Protein AF-A0AAV2S5S1-F1 (afdb_monomer_lite)

Sequence (119 aa):
TRSVIMKFTALVLLTIVHGGFGYFCYSCDNKSNTSGWYDETCGRDPYYGHFDSGGSGPNHVCYTRVHYDGSDRVEIYSTDNGAEDGSCYDTGFAIECYCKEGYCNEDLCQHCTTAKLSP

Structure (mmCIF, N/CA/C/O backbone):
data_AF-A0AAV2S5S1-F1
#
_entry.id   AF-A0AAV2S5S1-F1
#
loop_
_atom_site.group_PDB
_atom_site.id
_atom_site.type_symbol
_atom_site.label_atom_id
_atom_site.label_alt_id
_atom_site.label_comp_id
_atom_site.label_asym_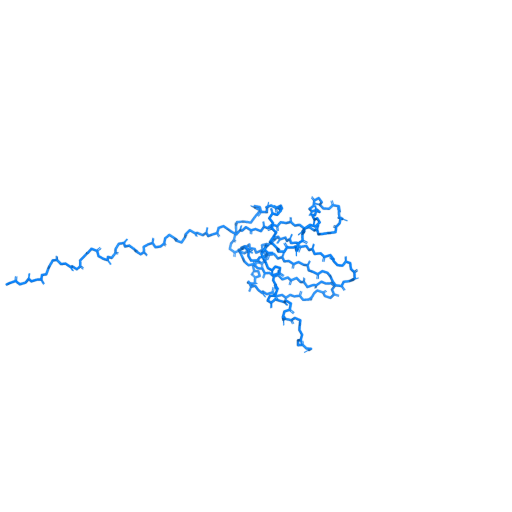id
_atom_site.label_entity_id
_atom_site.label_seq_id
_atom_site.pdbx_PDB_ins_code
_atom_site.Cartn_x
_atom_site.Cartn_y
_atom_site.Cartn_z
_atom_site.occupancy
_atom_site.B_iso_or_equiv
_atom_site.auth_seq_id
_atom_site.auth_comp_id
_atom_site.auth_asym_id
_atom_site.auth_atom_id
_atom_site.pdbx_PDB_model_num
ATOM 1 N N . THR A 1 1 ? 50.323 -31.592 -32.451 1.00 48.56 1 THR A N 1
ATOM 2 C CA . THR A 1 1 ? 50.356 -30.114 -32.429 1.00 48.56 1 THR A CA 1
ATOM 3 C C . THR A 1 1 ? 48.988 -29.609 -32.026 1.00 48.56 1 THR A C 1
ATOM 5 O O . THR A 1 1 ? 48.037 -29.821 -32.755 1.00 48.56 1 THR A O 1
ATOM 8 N N . ARG A 1 2 ? 48.910 -29.010 -30.831 1.00 48.75 2 ARG A N 1
ATOM 9 C CA . ARG A 1 2 ? 47.961 -27.958 -30.430 1.00 48.75 2 ARG A CA 1
ATOM 10 C C . ARG A 1 2 ? 46.466 -28.168 -30.721 1.00 48.75 2 ARG A C 1
ATOM 12 O O . ARG A 1 2 ? 45.895 -27.611 -31.648 1.00 48.75 2 ARG A O 1
ATOM 19 N N . SER A 1 3 ? 45.839 -28.846 -29.763 1.00 54.53 3 SER A N 1
ATOM 20 C CA . SER A 1 3 ? 44.454 -28.631 -29.340 1.00 54.53 3 SER A CA 1
ATOM 21 C C . SER A 1 3 ? 44.288 -27.187 -28.826 1.00 54.53 3 SER A C 1
ATOM 23 O O . SER A 1 3 ? 44.557 -26.911 -27.660 1.00 54.53 3 SER A O 1
ATOM 25 N N . VAL A 1 4 ? 43.986 -26.228 -29.711 1.00 54.91 4 VAL A N 1
ATOM 26 C CA . VAL A 1 4 ? 43.775 -24.806 -29.349 1.00 54.91 4 VAL A CA 1
ATOM 27 C C . VAL A 1 4 ? 42.740 -24.147 -30.274 1.00 54.91 4 VAL A C 1
ATOM 29 O O . VAL A 1 4 ? 42.979 -23.071 -30.795 1.00 54.91 4 VAL A O 1
ATOM 32 N N . ILE A 1 5 ? 41.592 -24.769 -30.546 1.00 52.56 5 ILE A N 1
ATOM 33 C CA . ILE A 1 5 ? 40.477 -24.055 -31.207 1.00 52.56 5 ILE A CA 1
ATOM 34 C C . ILE A 1 5 ? 39.149 -24.531 -30.615 1.00 52.56 5 ILE A C 1
ATOM 36 O O . ILE A 1 5 ? 38.302 -25.086 -31.298 1.00 52.56 5 ILE A O 1
ATOM 40 N N . MET A 1 6 ? 38.976 -24.391 -29.300 1.00 53.41 6 MET A N 1
ATOM 41 C CA . MET A 1 6 ? 37.671 -24.635 -28.675 1.00 53.41 6 MET A CA 1
ATOM 42 C C . MET A 1 6 ? 37.525 -23.845 -27.371 1.00 53.41 6 MET A C 1
ATOM 44 O O . MET A 1 6 ? 37.233 -24.414 -26.328 1.00 53.41 6 MET A O 1
ATOM 48 N N . LYS A 1 7 ? 37.829 -22.539 -27.382 1.00 49.91 7 LYS A N 1
ATOM 49 C CA . LYS A 1 7 ? 37.705 -21.683 -26.180 1.00 49.91 7 LYS A CA 1
ATOM 50 C C . LYS A 1 7 ? 37.257 -20.239 -26.445 1.00 49.91 7 LYS A C 1
ATOM 52 O O . LYS A 1 7 ? 37.502 -19.382 -25.610 1.00 49.91 7 LYS A O 1
ATOM 57 N N . PHE A 1 8 ? 36.601 -19.948 -27.570 1.00 50.59 8 PHE A N 1
ATOM 58 C CA . PHE A 1 8 ? 36.138 -18.576 -27.851 1.00 50.59 8 PHE A CA 1
ATOM 59 C C . PHE A 1 8 ? 34.643 -18.437 -28.164 1.00 50.59 8 PHE A C 1
ATOM 61 O O . PHE A 1 8 ? 34.196 -17.348 -28.495 1.00 50.59 8 PHE A O 1
ATOM 68 N N . THR A 1 9 ? 33.843 -19.493 -27.997 1.00 50.62 9 THR A N 1
ATOM 69 C CA . THR A 1 9 ? 32.396 -19.452 -28.297 1.00 50.62 9 THR A CA 1
ATOM 70 C C . THR A 1 9 ? 31.503 -19.321 -27.058 1.00 50.62 9 THR A C 1
ATOM 72 O O . THR A 1 9 ? 30.286 -19.350 -27.179 1.00 50.62 9 THR A O 1
ATOM 75 N N . ALA A 1 10 ? 32.079 -19.178 -25.861 1.00 53.84 10 ALA A N 1
ATOM 76 C CA . ALA A 1 10 ? 31.341 -19.218 -24.593 1.00 53.84 10 ALA A CA 1
ATOM 77 C C . ALA A 1 10 ? 31.337 -17.876 -23.834 1.00 53.84 10 ALA A C 1
ATOM 79 O O . ALA A 1 10 ? 31.296 -17.875 -22.610 1.00 53.84 10 ALA A O 1
ATOM 80 N N . LEU A 1 11 ? 31.423 -16.738 -24.535 1.00 49.94 11 LEU A N 1
ATOM 81 C CA . LEU A 1 11 ? 31.472 -15.416 -23.885 1.00 49.94 11 LEU A CA 1
ATOM 82 C C . LEU A 1 11 ? 30.415 -14.410 -24.372 1.00 49.94 11 LEU A C 1
ATOM 84 O O . LEU A 1 11 ? 30.506 -13.236 -24.040 1.00 49.94 11 LEU A O 1
ATOM 88 N N . VAL A 1 12 ? 29.415 -14.847 -25.147 1.00 53.06 12 VAL A N 1
ATOM 89 C CA . VAL A 1 12 ? 28.408 -13.944 -25.757 1.00 53.06 12 VAL A CA 1
ATOM 90 C C . VAL A 1 12 ? 26.993 -14.129 -25.175 1.00 53.06 12 VAL A C 1
ATOM 92 O O . VAL A 1 12 ? 26.083 -13.383 -25.501 1.00 53.06 12 VAL A O 1
ATOM 95 N N . LEU A 1 13 ? 26.783 -15.070 -24.250 1.00 48.47 13 LEU A N 1
ATOM 96 C CA . LEU A 1 13 ? 25.443 -15.467 -23.779 1.00 48.47 13 LEU A CA 1
ATOM 97 C C . LEU A 1 13 ? 25.101 -15.008 -22.351 1.00 48.47 13 LEU A C 1
ATOM 99 O O . LEU A 1 13 ? 24.310 -15.653 -21.672 1.00 48.47 13 LEU A O 1
ATOM 103 N N . LEU A 1 14 ? 25.686 -13.899 -21.884 1.00 49.97 14 LEU A N 1
ATOM 104 C CA . LEU A 1 14 ? 25.351 -13.321 -20.575 1.00 49.97 14 LEU A CA 1
ATOM 105 C C . LEU A 1 1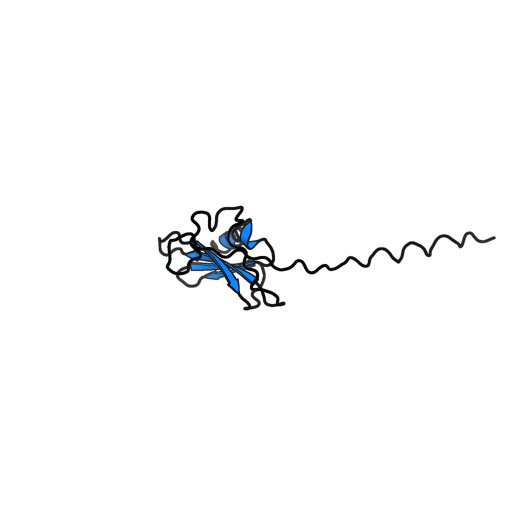4 ? 25.085 -11.810 -20.615 1.00 49.97 14 LEU A C 1
ATOM 107 O O . LEU A 1 14 ? 25.273 -11.120 -19.620 1.00 49.97 14 LEU A O 1
ATOM 111 N N . THR A 1 15 ? 24.601 -11.269 -21.734 1.00 55.56 15 THR A N 1
ATOM 112 C CA . THR A 1 15 ? 23.814 -10.030 -21.665 1.00 55.56 15 THR A CA 1
ATOM 113 C C . THR A 1 15 ? 22.397 -10.428 -21.283 1.00 55.56 15 THR A C 1
ATOM 115 O O . THR A 1 15 ? 21.500 -10.477 -22.125 1.00 55.56 15 THR A O 1
ATOM 118 N N . ILE A 1 16 ? 22.222 -10.801 -20.012 1.00 59.19 16 ILE A N 1
ATOM 119 C CA . ILE A 1 16 ? 20.897 -10.888 -19.414 1.00 59.19 16 ILE A CA 1
ATOM 120 C C . ILE A 1 16 ? 20.309 -9.493 -19.580 1.00 59.19 16 ILE A C 1
ATOM 122 O O . ILE A 1 16 ? 20.805 -8.506 -19.029 1.00 59.19 16 ILE A O 1
ATOM 126 N N . VAL A 1 17 ? 19.317 -9.434 -20.459 1.00 54.22 17 VAL A N 1
ATOM 127 C CA . VAL A 1 17 ? 18.390 -8.331 -20.619 1.00 54.22 17 VAL A CA 1
ATOM 128 C C . VAL A 1 17 ? 17.887 -8.026 -19.215 1.00 54.22 17 VAL A C 1
ATOM 130 O O . VAL A 1 17 ? 17.058 -8.755 -18.681 1.00 54.22 17 VAL A O 1
ATOM 133 N N . HIS A 1 18 ? 18.423 -6.977 -18.593 1.00 45.47 18 HIS A N 1
ATOM 134 C CA . HIS A 1 18 ? 17.785 -6.355 -17.441 1.00 45.47 18 HIS A CA 1
ATOM 135 C C . HIS A 1 18 ? 16.592 -5.596 -18.019 1.00 45.47 18 HIS A C 1
ATOM 137 O O . HIS A 1 18 ? 16.618 -4.376 -18.165 1.00 45.47 18 HIS A O 1
ATOM 143 N N . GLY A 1 19 ? 15.595 -6.347 -18.491 1.00 44.28 19 GLY A N 1
ATOM 144 C CA . GLY A 1 19 ? 14.283 -5.803 -18.766 1.00 44.28 19 GLY A CA 1
ATOM 145 C C . GLY A 1 19 ? 13.804 -5.326 -17.417 1.00 44.28 19 GLY A C 1
ATOM 146 O O . GLY A 1 19 ? 13.517 -6.154 -16.559 1.00 44.28 19 GLY A O 1
ATOM 147 N N . GLY A 1 20 ? 13.862 -4.013 -17.194 1.00 49.44 20 GLY A N 1
ATOM 148 C CA . GLY A 1 20 ? 13.283 -3.413 -16.009 1.00 49.44 20 GLY A CA 1
ATOM 149 C C . GLY A 1 20 ? 11.844 -3.888 -15.959 1.00 49.44 20 GLY A C 1
ATOM 150 O O . GLY A 1 20 ? 11.057 -3.541 -16.840 1.00 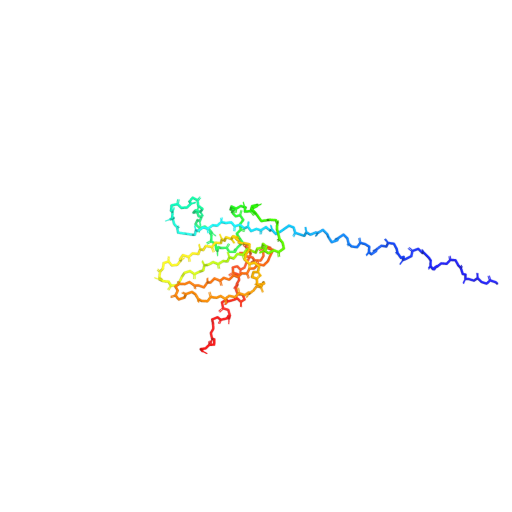49.44 20 GLY A O 1
ATOM 151 N N . PHE A 1 21 ? 11.543 -4.763 -15.004 1.00 55.44 21 PHE A N 1
ATOM 152 C CA . PHE A 1 21 ? 10.173 -5.118 -14.710 1.00 55.44 21 PHE A CA 1
ATOM 153 C C . PHE A 1 21 ? 9.502 -3.794 -14.360 1.00 55.44 21 PHE A C 1
ATOM 155 O O . PHE A 1 21 ? 9.920 -3.105 -13.431 1.00 55.44 21 PHE A O 1
ATOM 162 N N . GLY A 1 22 ? 8.577 -3.356 -15.216 1.00 56.88 22 GLY A N 1
ATOM 163 C CA . GLY A 1 22 ? 7.795 -2.165 -14.932 1.00 56.88 22 GLY A CA 1
ATOM 164 C C . GLY A 1 22 ? 7.126 -2.377 -13.584 1.00 56.88 22 GLY A C 1
ATOM 165 O O . GLY A 1 22 ? 6.575 -3.448 -13.343 1.00 56.88 22 GLY A O 1
ATOM 166 N N . TYR A 1 23 ? 7.221 -1.396 -12.697 1.00 63.78 23 TYR A N 1
ATOM 167 C CA . TYR A 1 23 ? 6.479 -1.434 -11.449 1.00 63.78 23 TYR A CA 1
ATOM 168 C C . TYR A 1 23 ? 4.989 -1.396 -11.796 1.00 63.78 23 TYR A C 1
ATOM 170 O O . TYR A 1 23 ? 4.547 -0.489 -12.498 1.00 63.78 23 TYR A O 1
ATOM 178 N N . PHE A 1 24 ? 4.237 -2.410 -11.369 1.00 74.88 24 PHE A N 1
ATOM 179 C CA . PHE A 1 24 ? 2.790 -2.452 -11.535 1.00 74.88 24 PHE A CA 1
ATOM 180 C C . PHE A 1 24 ? 2.118 -2.484 -10.169 1.00 74.88 24 PHE A C 1
ATOM 182 O O . PHE A 1 24 ? 2.190 -3.475 -9.443 1.00 74.88 24 PHE A O 1
ATOM 189 N N . CYS A 1 25 ? 1.438 -1.394 -9.837 1.00 79.25 25 CYS A N 1
ATOM 190 C CA . CYS A 1 25 ? 0.582 -1.323 -8.665 1.00 79.25 25 CYS A CA 1
ATOM 191 C C . CYS A 1 25 ? -0.868 -1.471 -9.118 1.00 79.25 25 CYS A C 1
ATOM 193 O O . CYS A 1 25 ? -1.230 -0.992 -10.193 1.00 79.25 25 CYS A O 1
ATOM 195 N N . TYR A 1 26 ? -1.717 -2.094 -8.308 1.00 85.00 26 TYR A N 1
ATOM 196 C CA . TYR A 1 26 ? -3.146 -1.822 -8.395 1.00 85.00 26 TYR A CA 1
ATOM 197 C C . TYR A 1 26 ? -3.515 -0.709 -7.408 1.00 85.00 26 TYR A C 1
ATOM 199 O O . TYR A 1 26 ? -2.838 -0.511 -6.403 1.00 85.00 26 TYR A O 1
ATOM 207 N N . SER A 1 27 ? -4.588 0.018 -7.699 1.00 87.69 27 SER A N 1
ATOM 208 C CA . SER A 1 27 ? -5.177 1.016 -6.811 1.00 87.69 27 SER A CA 1
ATOM 209 C C . SER A 1 27 ? -6.578 0.579 -6.394 1.00 87.69 27 SER A C 1
ATOM 211 O O . SER A 1 27 ? -7.371 0.159 -7.241 1.00 87.69 27 SER A O 1
ATOM 213 N N . CYS A 1 28 ? -6.893 0.636 -5.100 1.00 88.88 28 CYS A N 1
ATOM 214 C CA . CYS A 1 28 ? -8.200 0.241 -4.579 1.00 88.88 28 CYS A CA 1
ATOM 215 C C . CYS A 1 28 ? -8.492 0.750 -3.167 1.00 88.88 28 CYS A C 1
ATOM 217 O O . CYS A 1 28 ? -7.582 1.076 -2.406 1.00 88.88 28 CYS A O 1
ATOM 219 N N . ASP A 1 29 ? -9.776 0.740 -2.806 1.00 90.88 29 ASP A N 1
ATOM 220 C CA . ASP A 1 29 ? -10.280 0.917 -1.444 1.00 90.88 29 ASP A CA 1
ATOM 221 C C . ASP A 1 29 ? -11.431 -0.066 -1.177 1.00 90.88 29 ASP A C 1
ATOM 223 O O . ASP A 1 29 ? -12.413 -0.093 -1.921 1.00 90.88 29 ASP A O 1
ATOM 227 N N . ASN A 1 30 ? -11.348 -0.866 -0.112 1.00 89.44 30 ASN A N 1
ATOM 228 C CA . ASN A 1 30 ? -12.396 -1.838 0.235 1.00 89.44 30 ASN A CA 1
ATOM 229 C C . ASN A 1 30 ? -13.632 -1.213 0.899 1.00 89.44 30 ASN A C 1
ATOM 231 O O . ASN A 1 30 ? -14.616 -1.907 1.178 1.00 89.44 30 ASN A O 1
ATOM 235 N N . LYS A 1 31 ? -13.597 0.091 1.170 1.00 87.19 31 LYS A N 1
ATOM 236 C CA . LYS A 1 31 ? -14.677 0.834 1.796 1.00 87.19 31 LYS A CA 1
ATOM 237 C C . LYS A 1 31 ? -15.143 1.921 0.850 1.00 87.19 31 LYS A C 1
ATOM 239 O O . LYS A 1 31 ? -14.367 2.761 0.411 1.00 87.19 31 LYS A O 1
ATOM 244 N N . SER A 1 32 ? -16.443 1.906 0.556 1.00 76.38 32 SER A N 1
ATOM 245 C CA . SER A 1 32 ? -17.069 2.879 -0.339 1.00 76.38 32 SER A CA 1
ATOM 246 C C . SER A 1 32 ? -16.730 4.297 0.113 1.00 76.38 32 SER A C 1
ATOM 248 O O . SER A 1 32 ? -17.265 4.801 1.102 1.00 76.38 32 SER A O 1
ATOM 250 N N . ASN A 1 33 ? -15.852 4.937 -0.641 1.00 69.75 33 ASN A N 1
ATOM 251 C CA . ASN A 1 33 ? -15.452 6.318 -0.476 1.00 69.75 33 ASN A CA 1
ATOM 252 C C . ASN A 1 33 ? -15.869 7.095 -1.740 1.00 69.75 33 ASN A C 1
ATOM 254 O O . ASN A 1 33 ? -16.385 6.538 -2.709 1.00 69.75 33 ASN A O 1
ATOM 258 N N . THR A 1 34 ? -15.658 8.404 -1.751 1.00 65.31 34 THR A N 1
ATOM 259 C CA . THR A 1 34 ? -15.921 9.236 -2.933 1.00 65.31 34 THR A CA 1
ATOM 260 C C . THR A 1 34 ? -14.814 9.162 -3.990 1.00 65.31 34 THR A C 1
ATOM 262 O O . THR A 1 34 ? -14.934 9.830 -5.014 1.00 65.31 34 THR A O 1
ATOM 265 N N . SER A 1 35 ? -13.734 8.398 -3.772 1.00 65.06 35 SER A N 1
ATOM 266 C CA . SER A 1 35 ? -12.527 8.452 -4.608 1.00 65.06 35 SER A CA 1
ATOM 267 C C . SER A 1 35 ? -12.626 7.647 -5.907 1.00 65.06 35 SER A C 1
ATOM 269 O O . SER A 1 35 ? -11.734 7.752 -6.739 1.00 65.06 35 SER A O 1
ATOM 271 N N . GLY A 1 36 ? -13.718 6.908 -6.135 1.00 73.56 36 GLY A N 1
ATOM 272 C CA . GLY A 1 36 ? -13.949 6.160 -7.378 1.00 73.56 36 GLY A CA 1
ATOM 273 C C . GLY A 1 36 ? -13.150 4.858 -7.494 1.00 73.56 36 GLY A C 1
ATOM 274 O O . GLY A 1 36 ? -13.352 4.121 -8.451 1.00 73.56 36 GLY A O 1
ATOM 275 N N . TRP A 1 37 ? -12.309 4.546 -6.504 1.00 83.62 37 TRP A N 1
ATOM 276 C CA . TRP A 1 37 ? -11.471 3.342 -6.445 1.00 83.62 37 TRP A CA 1
ATOM 277 C C . TRP A 1 37 ? -12.062 2.247 -5.547 1.00 83.62 37 TRP A C 1
ATOM 279 O O . TRP A 1 37 ? -11.337 1.374 -5.079 1.00 83.62 37 TRP A O 1
ATOM 289 N N . TYR A 1 38 ? -13.367 2.310 -5.265 1.00 88.31 38 TYR A N 1
ATOM 290 C CA . TYR A 1 38 ? -14.027 1.316 -4.427 1.00 88.31 38 TYR A CA 1
ATOM 291 C C . TYR A 1 38 ? -14.030 -0.061 -5.101 1.00 88.31 38 TYR A C 1
ATOM 293 O O . TYR A 1 38 ? -14.574 -0.214 -6.195 1.00 88.31 38 TYR A O 1
ATOM 301 N N . ASP A 1 39 ? -13.483 -1.057 -4.408 1.00 89.69 39 ASP A N 1
ATOM 302 C CA . ASP A 1 39 ? -13.505 -2.461 -4.807 1.00 89.69 39 ASP A CA 1
ATOM 303 C C . ASP A 1 39 ? -13.658 -3.342 -3.557 1.00 89.69 39 ASP A C 1
ATOM 305 O O . ASP A 1 39 ? -12.791 -3.368 -2.688 1.00 89.69 39 ASP A O 1
ATOM 309 N N . GLU A 1 40 ? -14.752 -4.099 -3.455 1.00 88.56 40 GLU A N 1
ATOM 310 C CA . GLU A 1 40 ? -15.031 -4.982 -2.308 1.00 88.56 40 GLU A CA 1
ATOM 311 C C . GLU A 1 40 ? -14.010 -6.122 -2.115 1.00 88.56 40 GLU A C 1
ATOM 313 O O . GLU A 1 40 ? -13.985 -6.786 -1.070 1.00 88.56 40 GLU A O 1
ATOM 318 N N . THR A 1 41 ? -13.194 -6.377 -3.137 1.00 86.88 41 THR A N 1
ATOM 319 C CA . THR A 1 41 ? -12.105 -7.354 -3.135 1.00 86.88 41 THR A CA 1
ATOM 320 C C . THR A 1 41 ? -10.744 -6.726 -2.856 1.00 86.88 41 THR A C 1
ATOM 322 O O . THR A 1 41 ? -9.760 -7.454 -2.747 1.00 86.88 41 THR A O 1
ATOM 325 N N . CYS A 1 42 ? -10.678 -5.406 -2.668 1.00 85.38 42 CYS A N 1
ATOM 326 C CA . CYS A 1 42 ? -9.454 -4.714 -2.291 1.00 85.38 42 CYS A CA 1
ATOM 327 C C . CYS A 1 42 ? -8.854 -5.312 -1.009 1.00 85.38 42 CYS A C 1
ATOM 329 O O . CYS A 1 42 ? -9.534 -5.463 0.011 1.00 85.38 42 CYS A O 1
ATOM 331 N N . GLY A 1 43 ? -7.574 -5.681 -1.078 1.00 78.19 43 GLY A N 1
ATOM 332 C CA . GLY A 1 43 ? -6.873 -6.358 0.010 1.00 78.19 43 GLY A CA 1
ATOM 333 C C . GLY A 1 43 ? -7.133 -7.865 0.125 1.00 78.19 43 GLY A C 1
ATOM 334 O O . GLY A 1 43 ? -6.689 -8.484 1.089 1.00 78.19 43 GLY A O 1
ATOM 335 N N . ARG A 1 44 ? -7.841 -8.488 -0.822 1.00 81.44 44 ARG A N 1
ATOM 336 C CA . ARG A 1 44 ? -7.891 -9.953 -0.924 1.00 81.44 44 ARG A CA 1
ATOM 337 C C . ARG A 1 44 ? -6.748 -10.431 -1.805 1.00 81.44 44 ARG A C 1
ATOM 339 O O . ARG A 1 44 ? -6.596 -9.936 -2.914 1.00 81.44 44 ARG A O 1
ATOM 346 N N . ASP A 1 45 ? -5.992 -11.407 -1.326 1.00 74.00 45 ASP A N 1
ATOM 347 C CA . ASP A 1 45 ? -5.003 -12.099 -2.146 1.00 74.00 45 ASP A CA 1
ATOM 348 C C . ASP A 1 45 ? -5.682 -13.194 -3.005 1.00 74.00 45 ASP A C 1
ATOM 350 O O . ASP A 1 45 ? -6.442 -14.007 -2.455 1.00 74.00 45 ASP A O 1
ATOM 354 N N . PRO A 1 46 ? -5.440 -13.246 -4.330 1.00 72.56 46 PRO A N 1
ATOM 355 C CA . PRO A 1 46 ? -4.713 -12.261 -5.144 1.00 72.56 46 PRO A CA 1
ATOM 356 C C . PRO A 1 46 ? -5.623 -11.132 -5.646 1.00 72.56 46 PRO A C 1
ATOM 358 O O . PRO A 1 46 ? -6.763 -11.378 -6.057 1.00 72.56 46 PRO A O 1
ATOM 361 N N . TYR A 1 47 ? -5.112 -9.897 -5.672 1.00 77.06 47 TYR A N 1
ATOM 362 C CA . TYR A 1 47 ? -5.838 -8.732 -6.180 1.00 77.06 47 TYR A CA 1
ATOM 363 C C . TYR A 1 47 ? -5.382 -8.362 -7.598 1.00 77.06 47 TYR A C 1
ATOM 365 O O . TYR A 1 47 ? -4.202 -8.128 -7.849 1.00 77.06 47 TYR A O 1
ATOM 373 N N . TYR A 1 48 ? -6.340 -8.262 -8.526 1.00 77.31 48 TYR A N 1
ATOM 374 C CA . TYR A 1 48 ? -6.105 -7.937 -9.944 1.00 77.31 48 TYR A CA 1
ATOM 375 C C . TYR A 1 48 ? -7.021 -6.814 -10.458 1.00 77.31 48 TYR A C 1
ATOM 377 O O . TYR A 1 48 ? -7.448 -6.839 -11.612 1.00 77.31 48 TYR A O 1
ATOM 385 N N . GLY A 1 49 ? -7.403 -5.876 -9.589 1.00 79.31 49 GLY A N 1
ATOM 386 C CA . GLY A 1 49 ? -8.382 -4.844 -9.928 1.00 79.31 49 GLY A CA 1
ATOM 387 C C . GLY A 1 49 ? -7.798 -3.686 -10.741 1.00 79.31 49 GLY A C 1
ATOM 388 O O . GLY A 1 49 ? -7.282 -3.854 -11.846 1.00 79.31 49 GLY A O 1
ATOM 389 N N . HIS A 1 50 ? -7.930 -2.463 -10.233 1.00 82.19 50 HIS A N 1
ATOM 390 C CA . HIS A 1 50 ? -7.606 -1.262 -11.004 1.00 82.19 50 HIS A CA 1
ATOM 391 C C . HIS A 1 50 ? -6.102 -1.047 -11.190 1.00 82.19 50 HIS A C 1
ATOM 393 O O . HIS A 1 50 ? -5.422 -0.610 -10.270 1.00 82.19 50 HIS A O 1
ATOM 399 N N . PHE A 1 51 ? -5.577 -1.351 -12.381 1.00 81.31 51 PHE A N 1
ATOM 400 C CA . PHE A 1 51 ? -4.156 -1.172 -12.693 1.00 81.31 51 PHE A CA 1
ATOM 401 C C . PHE A 1 51 ? -3.770 0.308 -12.646 1.00 81.31 51 PHE A C 1
ATOM 403 O O . PHE A 1 51 ? -4.342 1.128 -13.369 1.00 81.31 51 PHE A O 1
ATOM 410 N N . ASP A 1 52 ? -2.781 0.634 -11.823 1.00 77.06 52 ASP A N 1
ATOM 411 C CA . ASP A 1 52 ? -2.190 1.957 -11.725 1.00 77.06 52 ASP A CA 1
ATOM 412 C C . ASP A 1 52 ? -0.931 2.019 -12.595 1.00 77.06 52 ASP A C 1
ATOM 414 O O . ASP A 1 52 ? 0.142 1.528 -12.244 1.00 77.06 52 ASP A O 1
ATOM 418 N N . SER A 1 53 ? -1.086 2.619 -13.775 1.00 67.69 53 SER A N 1
ATOM 419 C CA . SER A 1 53 ? 0.010 2.861 -14.714 1.00 67.69 53 SER A CA 1
ATOM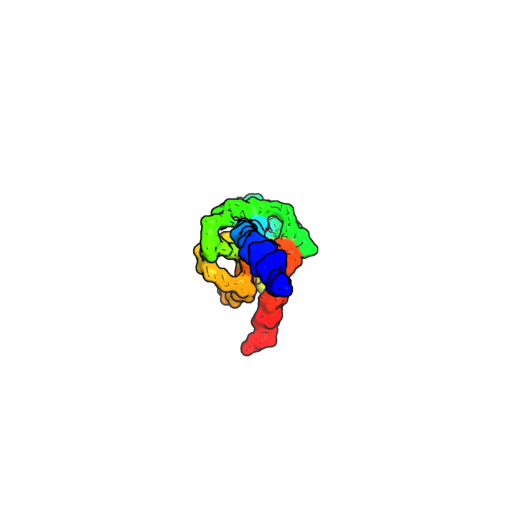 420 C C . SER A 1 53 ? 0.759 4.169 -14.440 1.00 67.69 53 SER A C 1
ATOM 422 O O . SER A 1 53 ? 1.557 4.587 -15.279 1.00 67.69 53 SER A O 1
ATOM 424 N N . GLY A 1 54 ? 0.439 4.883 -13.354 1.00 60.53 54 GLY A N 1
ATOM 425 C CA . GLY A 1 54 ? 0.927 6.241 -13.097 1.00 60.53 54 GLY A CA 1
ATOM 426 C C . GLY A 1 54 ? 2.421 6.325 -12.787 1.00 60.53 54 GLY A C 1
ATOM 427 O O . GLY A 1 54 ? 3.019 7.393 -12.903 1.00 60.53 54 GLY A O 1
ATOM 428 N N . GLY A 1 55 ? 3.035 5.199 -12.437 1.00 63.31 55 GLY A N 1
ATOM 429 C CA . GLY A 1 55 ? 4.404 5.128 -11.968 1.00 63.31 55 GLY A CA 1
ATOM 430 C C . GLY A 1 55 ? 5.441 4.718 -12.986 1.00 63.31 55 GLY A C 1
ATOM 431 O O . GLY A 1 55 ? 5.527 3.553 -13.365 1.00 63.31 55 GLY A O 1
ATOM 432 N N . SER A 1 56 ? 6.334 5.633 -13.348 1.00 62.44 56 SER A N 1
ATOM 433 C CA . SER A 1 56 ? 7.558 5.277 -14.066 1.00 62.44 56 SER A CA 1
ATOM 434 C C . SER A 1 56 ? 8.728 6.090 -13.527 1.00 62.44 56 SER A C 1
ATOM 436 O O . SER A 1 56 ? 9.115 7.113 -14.090 1.00 62.44 56 SER A O 1
ATOM 438 N N . GLY A 1 57 ? 9.282 5.658 -12.398 1.00 69.69 57 GLY A N 1
ATOM 439 C CA . GLY A 1 57 ? 10.420 6.320 -11.773 1.00 69.69 57 GLY A CA 1
ATOM 440 C C . GLY A 1 57 ? 11.154 5.399 -10.802 1.00 69.69 57 GLY A C 1
ATOM 441 O O . GLY A 1 57 ? 10.557 4.463 -10.281 1.00 69.69 57 GLY A O 1
ATOM 442 N N . PRO A 1 58 ? 12.446 5.653 -10.525 1.00 72.00 58 PRO A N 1
ATOM 443 C CA . PRO A 1 58 ? 13.220 4.858 -9.566 1.00 72.00 58 PRO A CA 1
ATOM 444 C C . PRO A 1 58 ? 12.686 4.966 -8.129 1.00 72.00 58 PRO A C 1
ATOM 446 O O . PRO A 1 58 ? 13.004 4.123 -7.296 1.00 72.00 58 PRO A O 1
ATOM 449 N N . ASN A 1 59 ? 11.877 5.994 -7.860 1.00 76.31 59 ASN A N 1
ATOM 450 C CA . ASN A 1 59 ? 11.241 6.242 -6.570 1.00 76.31 59 ASN A CA 1
ATOM 451 C C . ASN A 1 59 ? 9.792 5.746 -6.523 1.00 76.31 59 ASN A C 1
ATOM 453 O O . ASN A 1 59 ? 9.132 5.949 -5.504 1.00 76.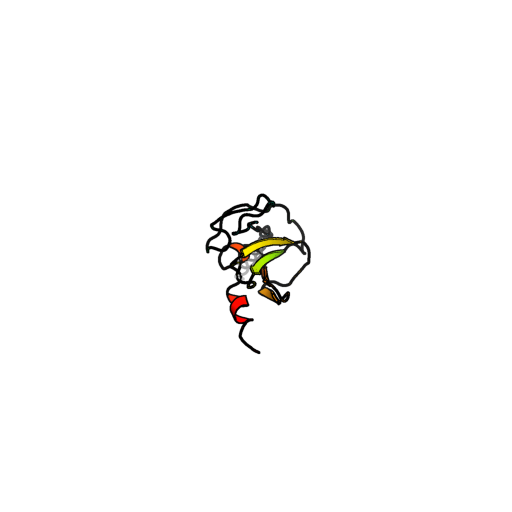31 59 ASN A O 1
ATOM 457 N N . HIS A 1 60 ? 9.299 5.153 -7.615 1.00 81.00 60 HIS A N 1
ATOM 458 C CA . HIS A 1 60 ? 7.940 4.655 -7.677 1.00 81.00 60 HIS A CA 1
ATOM 459 C C . HIS A 1 60 ? 7.804 3.384 -6.845 1.00 81.00 60 HIS A C 1
ATOM 461 O O . HIS A 1 60 ? 8.601 2.452 -6.978 1.00 81.00 60 HIS A O 1
ATOM 467 N N . VAL A 1 61 ? 6.804 3.363 -5.976 1.00 83.00 61 VAL A N 1
ATOM 468 C CA . VAL A 1 61 ? 6.599 2.307 -4.992 1.00 83.00 61 VAL A CA 1
ATOM 469 C C . VAL A 1 61 ? 5.106 2.136 -4.733 1.00 83.00 61 VAL A C 1
ATOM 471 O O . VAL A 1 61 ? 4.359 3.111 -4.633 1.00 83.00 61 VAL A O 1
ATOM 474 N N . CYS A 1 62 ? 4.672 0.885 -4.636 1.00 84.81 62 CYS A N 1
ATOM 475 C CA . CYS A 1 62 ? 3.312 0.540 -4.263 1.00 84.81 62 CYS A CA 1
ATOM 476 C C . CYS A 1 62 ? 3.206 0.539 -2.732 1.00 84.81 62 CYS A C 1
ATOM 478 O O . CYS A 1 62 ? 4.190 0.291 -2.034 1.00 84.81 62 CYS A O 1
ATOM 480 N N . TYR A 1 63 ? 2.027 0.789 -2.179 1.00 86.31 63 TYR A N 1
ATOM 481 C CA . TYR A 1 63 ? 1.806 0.610 -0.752 1.00 86.31 63 TYR A CA 1
ATOM 482 C C . TYR A 1 63 ? 0.400 0.121 -0.441 1.00 86.31 63 TYR A C 1
ATOM 484 O O . TYR A 1 63 ? -0.559 0.405 -1.159 1.00 86.31 63 TYR A O 1
ATOM 492 N N . THR A 1 64 ? 0.291 -0.594 0.670 1.00 87.38 64 THR A N 1
ATOM 493 C CA . THR A 1 64 ? -0.964 -1.004 1.282 1.00 87.38 64 THR A CA 1
ATOM 494 C C . THR A 1 64 ? -1.178 -0.181 2.545 1.00 87.38 64 THR A C 1
ATOM 496 O O . THR A 1 64 ? -0.235 0.120 3.278 1.00 87.38 64 THR A O 1
ATOM 499 N N . ARG A 1 65 ? -2.416 0.230 2.810 1.00 87.75 65 ARG A N 1
ATOM 500 C CA . ARG A 1 65 ? -2.793 0.906 4.050 1.00 87.75 65 ARG A CA 1
ATOM 501 C C . ARG A 1 65 ? -3.939 0.158 4.708 1.00 87.75 65 ARG A C 1
ATOM 503 O O . ARG A 1 65 ? -5.043 0.122 4.175 1.00 87.75 65 ARG A O 1
ATOM 510 N N . VAL A 1 66 ? -3.679 -0.407 5.881 1.00 87.44 66 VAL A N 1
ATOM 511 C CA . VAL A 1 66 ? -4.669 -1.133 6.685 1.00 87.44 66 VAL A CA 1
ATOM 512 C C . VAL A 1 66 ? -5.052 -0.275 7.883 1.00 87.44 66 VAL A C 1
ATOM 514 O O . VAL A 1 66 ? -4.243 -0.043 8.785 1.00 87.44 66 VAL A O 1
ATOM 517 N N . HIS A 1 67 ? -6.288 0.214 7.890 1.00 86.56 67 HIS A N 1
ATOM 518 C CA . HIS A 1 67 ? -6.838 1.028 8.971 1.00 86.56 67 HIS A CA 1
ATOM 519 C C . HIS A 1 67 ? -7.283 0.128 10.120 1.00 86.56 67 HIS A C 1
ATOM 521 O O . HIS A 1 67 ? -7.979 -0.864 9.914 1.00 86.56 67 HIS A O 1
ATOM 527 N N . TYR A 1 68 ? -6.897 0.484 11.343 1.00 85.25 68 TYR A N 1
ATOM 528 C CA . TYR A 1 68 ? -7.268 -0.254 12.557 1.00 85.25 68 TYR A CA 1
ATOM 529 C C . TYR A 1 68 ? -8.122 0.597 13.516 1.00 85.25 68 TYR A C 1
ATOM 531 O O . TYR A 1 68 ? -8.257 0.290 14.697 1.00 85.25 68 TYR A O 1
ATOM 539 N N . ASP A 1 69 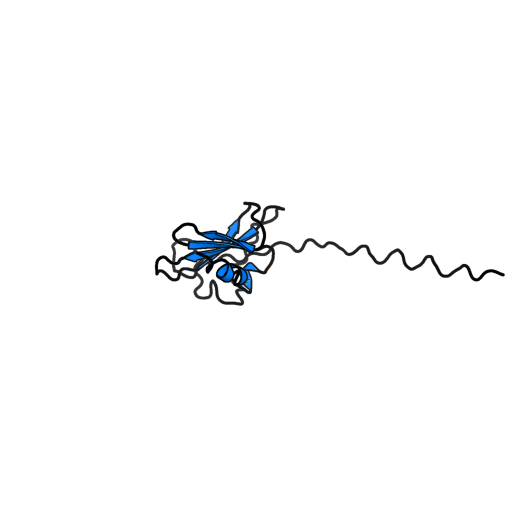? -8.756 1.644 12.991 1.00 79.50 69 ASP A N 1
ATOM 540 C CA . ASP A 1 69 ? -9.751 2.505 13.650 1.00 79.50 69 ASP A CA 1
ATOM 541 C C . ASP A 1 69 ? -11.129 1.827 13.853 1.00 79.50 69 ASP A C 1
ATOM 543 O O . ASP A 1 69 ? -12.115 2.486 14.186 1.00 79.50 69 ASP A O 1
ATOM 547 N N . GLY A 1 70 ? -11.214 0.509 13.637 1.00 80.31 70 GLY A N 1
ATOM 548 C CA . GLY A 1 70 ? -12.453 -0.274 13.659 1.00 80.31 70 GLY A CA 1
ATOM 549 C C . GLY A 1 70 ? -13.258 -0.211 12.357 1.00 80.31 70 GLY A C 1
ATOM 550 O O . GLY A 1 70 ? -14.377 -0.717 12.308 1.00 80.31 70 GLY A O 1
ATOM 551 N N . SER A 1 71 ? -12.727 0.423 11.304 1.00 82.00 71 SER A N 1
ATOM 552 C CA . SER A 1 71 ? -13.394 0.520 10.003 1.00 82.00 71 SER A CA 1
ATOM 553 C C . SER A 1 71 ? -13.164 -0.682 9.082 1.00 82.00 71 SER A C 1
ATOM 555 O O . SER A 1 71 ? -13.883 -0.768 8.081 1.00 82.00 71 SER A O 1
ATOM 557 N N . ASP A 1 72 ? -12.178 -1.531 9.405 1.00 81.06 72 ASP A N 1
ATOM 558 C CA . ASP A 1 72 ? -11.616 -2.613 8.579 1.00 81.06 72 ASP A CA 1
ATOM 559 C C . ASP A 1 72 ? -11.229 -2.162 7.158 1.00 81.06 72 ASP A C 1
ATOM 561 O O . ASP A 1 72 ? -11.219 -2.948 6.205 1.00 81.06 72 ASP A O 1
ATOM 565 N N . ARG A 1 73 ? -10.940 -0.863 6.997 1.00 87.19 73 ARG A N 1
ATOM 566 C CA . ARG A 1 73 ? -10.617 -0.275 5.702 1.00 87.19 73 ARG A CA 1
ATOM 567 C C . ARG A 1 73 ? -9.224 -0.703 5.252 1.00 87.19 73 ARG A C 1
ATOM 569 O O . ARG A 1 73 ? -8.259 -0.592 6.006 1.00 87.19 73 ARG A O 1
ATOM 576 N N . VAL A 1 74 ? -9.120 -1.131 4.002 1.00 87.81 74 VAL A N 1
ATOM 577 C CA . VAL A 1 74 ? -7.871 -1.468 3.323 1.00 87.81 74 VAL A CA 1
ATOM 578 C C . VAL A 1 74 ? -7.798 -0.668 2.038 1.00 87.81 74 VAL A C 1
ATOM 580 O O . VAL A 1 74 ? -8.759 -0.623 1.272 1.00 87.81 74 VAL A O 1
ATOM 583 N N . GLU A 1 75 ? -6.650 -0.046 1.817 1.00 88.56 75 GLU A N 1
ATOM 584 C CA . GLU A 1 75 ? -6.342 0.683 0.599 1.00 88.56 75 GLU A CA 1
ATOM 585 C C . GLU A 1 75 ? -5.066 0.122 -0.031 1.00 88.56 75 GLU A C 1
ATOM 587 O O . GLU A 1 75 ? -4.136 -0.256 0.683 1.00 88.56 75 GLU A O 1
ATOM 592 N N . ILE A 1 76 ? -5.003 0.099 -1.357 1.00 87.88 76 ILE A N 1
ATOM 593 C CA . ILE A 1 76 ? -3.770 -0.146 -2.113 1.00 87.88 76 ILE A CA 1
ATOM 594 C C . ILE A 1 76 ? -3.600 1.048 -3.044 1.00 87.88 76 ILE A C 1
ATOM 596 O O . ILE A 1 76 ? -4.563 1.447 -3.693 1.00 87.88 76 ILE A O 1
ATOM 600 N N . TYR A 1 77 ? -2.412 1.639 -3.085 1.00 87.06 77 TYR A N 1
ATOM 601 C CA . TYR A 1 77 ? -2.094 2.755 -3.976 1.00 87.06 77 TYR A CA 1
ATOM 602 C C . TYR A 1 77 ? -0.620 2.719 -4.378 1.00 87.06 77 TYR A C 1
ATOM 604 O O . TYR A 1 77 ? 0.151 1.859 -3.951 1.00 87.06 77 TYR A O 1
ATOM 612 N N . SER A 1 78 ? -0.215 3.704 -5.169 1.00 85.38 78 SER A N 1
ATOM 613 C CA . SER A 1 78 ? 1.172 3.964 -5.517 1.00 85.38 78 SER A CA 1
ATOM 614 C C . SER A 1 78 ? 1.617 5.373 -5.098 1.00 85.38 78 SER A C 1
ATOM 616 O O . SER A 1 78 ? 0.797 6.262 -4.845 1.00 85.38 78 SER A O 1
ATOM 618 N N . THR A 1 79 ? 2.925 5.585 -4.955 1.00 85.38 79 THR A N 1
ATOM 619 C CA . THR A 1 79 ? 3.529 6.896 -4.670 1.00 85.38 79 THR A CA 1
ATOM 620 C C . THR A 1 79 ? 4.960 6.967 -5.201 1.00 85.38 79 THR A C 1
ATOM 622 O O . THR A 1 79 ? 5.595 5.945 -5.449 1.00 85.38 79 THR A O 1
ATOM 625 N N . ASP A 1 80 ? 5.497 8.180 -5.325 1.00 84.06 80 ASP A N 1
ATOM 626 C CA . ASP A 1 80 ? 6.875 8.449 -5.759 1.00 84.06 80 ASP A CA 1
ATOM 627 C C . ASP A 1 80 ? 7.807 8.814 -4.585 1.00 84.06 80 ASP A C 1
ATOM 629 O O . ASP A 1 80 ? 8.793 9.538 -4.746 1.00 84.06 80 ASP A O 1
ATOM 633 N N . ASN A 1 81 ? 7.499 8.328 -3.378 1.00 76.69 81 ASN A N 1
ATOM 634 C CA . ASN A 1 81 ? 8.227 8.675 -2.150 1.00 76.69 81 ASN A CA 1
ATOM 635 C C . ASN A 1 81 ? 9.551 7.916 -1.950 1.00 76.69 81 ASN A C 1
ATOM 637 O O . ASN A 1 81 ? 10.267 8.209 -0.994 1.00 76.69 81 ASN A O 1
ATOM 641 N N . GLY A 1 82 ? 9.905 6.963 -2.821 1.00 72.94 82 GLY A N 1
ATOM 642 C CA . GLY A 1 82 ? 11.177 6.234 -2.733 1.00 72.94 82 GLY A CA 1
ATOM 643 C C . GLY A 1 82 ? 11.337 5.391 -1.465 1.00 72.94 82 GLY A C 1
ATOM 644 O O . GLY A 1 82 ? 12.466 5.120 -1.060 1.00 72.94 82 GLY A O 1
ATOM 645 N N . ALA A 1 83 ? 10.227 4.998 -0.834 1.00 82.50 83 ALA A N 1
ATOM 646 C CA . ALA A 1 83 ? 10.245 4.134 0.338 1.00 82.50 83 ALA A CA 1
ATOM 647 C C . ALA A 1 83 ? 10.905 2.780 0.022 1.00 82.50 83 ALA A C 1
ATOM 649 O O . ALA A 1 83 ? 10.899 2.299 -1.118 1.00 82.50 83 ALA A O 1
ATOM 650 N N . GLU A 1 84 ? 11.502 2.171 1.044 1.00 80.94 84 GLU A N 1
ATOM 651 C CA . GLU A 1 84 ? 12.141 0.866 0.904 1.00 80.94 84 GLU A CA 1
ATOM 652 C C . GLU A 1 84 ? 11.089 -0.246 0.812 1.00 80.94 84 GLU A C 1
ATOM 654 O O . GLU A 1 84 ? 10.020 -0.172 1.419 1.00 80.94 84 GLU A O 1
ATOM 659 N N . ASP A 1 85 ? 11.403 -1.284 0.041 1.00 79.00 85 ASP A N 1
ATOM 660 C CA . ASP A 1 85 ? 10.551 -2.465 -0.091 1.00 79.00 85 ASP A CA 1
ATOM 661 C C . ASP A 1 85 ? 10.409 -3.180 1.263 1.00 79.00 85 ASP A C 1
ATOM 663 O O . ASP A 1 85 ? 11.405 -3.395 1.957 1.00 79.00 85 ASP A O 1
ATOM 667 N N . GLY A 1 86 ? 9.179 -3.505 1.660 1.00 77.88 86 GLY A N 1
ATOM 668 C CA . GLY A 1 86 ? 8.843 -4.101 2.956 1.00 77.88 86 GLY A CA 1
ATOM 669 C C . GLY A 1 86 ? 8.850 -3.129 4.143 1.00 77.88 86 GLY A C 1
ATOM 670 O O . GLY A 1 86 ? 8.598 -3.553 5.275 1.00 77.88 86 GLY A O 1
ATOM 671 N N . SER A 1 87 ? 9.134 -1.839 3.928 1.00 83.81 87 SER A N 1
ATOM 672 C CA . SER A 1 87 ? 9.101 -0.842 5.005 1.00 83.81 87 SER A CA 1
ATOM 673 C C . SER A 1 87 ? 7.668 -0.541 5.438 1.00 83.81 87 SER A C 1
ATOM 675 O O . SER A 1 87 ? 6.780 -0.391 4.598 1.00 83.81 87 SER A O 1
ATOM 677 N N . CYS A 1 88 ? 7.441 -0.434 6.753 1.00 84.75 88 CYS A N 1
ATOM 678 C CA . CYS A 1 88 ? 6.126 -0.102 7.295 1.00 84.75 88 CYS A CA 1
ATOM 679 C C . CYS A 1 88 ? 6.160 0.900 8.420 1.00 84.75 88 CYS A C 1
ATOM 681 O O . CYS A 1 88 ? 7.073 0.924 9.247 1.00 84.75 88 CYS A O 1
ATOM 683 N N . TYR A 1 89 ? 5.095 1.686 8.457 1.00 85.75 89 TYR A N 1
ATOM 684 C CA . TYR A 1 89 ? 4.949 2.809 9.352 1.00 85.75 89 TYR A CA 1
ATOM 685 C C . TYR A 1 89 ? 3.565 2.771 9.970 1.00 85.75 89 TYR A C 1
ATOM 687 O O . TYR A 1 89 ? 2.551 2.622 9.287 1.00 85.75 89 TYR A O 1
ATOM 695 N N . ASP A 1 90 ? 3.538 2.915 11.287 1.00 86.81 90 ASP A N 1
ATOM 696 C CA . ASP A 1 90 ? 2.305 3.128 12.016 1.00 86.81 90 ASP A CA 1
ATOM 697 C C . ASP A 1 90 ? 2.006 4.637 12.048 1.00 86.81 90 ASP A C 1
ATOM 699 O O . ASP A 1 90 ? 2.801 5.430 12.558 1.00 86.81 90 ASP A O 1
ATOM 703 N N . THR A 1 91 ? 0.871 5.047 11.479 1.00 85.75 91 THR A N 1
ATOM 704 C CA . THR A 1 91 ? 0.436 6.452 11.439 1.00 85.75 91 THR A CA 1
ATOM 705 C C . THR A 1 91 ? -0.353 6.876 12.683 1.00 85.75 91 THR A C 1
ATOM 707 O O . THR A 1 91 ? -0.752 8.036 12.796 1.00 85.75 91 THR A O 1
ATOM 710 N N . GLY A 1 92 ? -0.620 5.949 13.608 1.00 86.38 92 GLY A N 1
ATOM 711 C CA . GLY A 1 92 ? -1.512 6.119 14.759 1.00 86.38 92 GLY A CA 1
ATOM 712 C C . GLY A 1 92 ? -2.989 5.813 14.472 1.00 86.38 92 GLY A C 1
ATOM 713 O O . GLY A 1 92 ? -3.795 5.783 15.400 1.00 86.38 92 GLY A O 1
ATOM 714 N N . PHE A 1 93 ? -3.351 5.574 13.209 1.00 84.25 93 PHE A N 1
ATOM 715 C CA . PHE A 1 93 ? -4.705 5.186 12.777 1.00 84.25 93 PHE A CA 1
ATOM 716 C C . PHE A 1 93 ? -4.708 4.086 11.702 1.00 84.25 93 PHE A C 1
ATOM 718 O O . PHE A 1 93 ? -5.714 3.398 11.511 1.00 84.25 93 PHE A O 1
ATOM 725 N N . ALA A 1 94 ? -3.584 3.896 11.015 1.00 87.38 94 ALA A N 1
ATOM 726 C CA . ALA A 1 94 ? -3.390 2.852 10.029 1.00 87.38 94 ALA A CA 1
ATOM 727 C C . ALA A 1 94 ? -1.943 2.354 10.045 1.00 87.38 94 ALA A C 1
ATOM 729 O O . ALA A 1 94 ? -1.035 3.033 10.526 1.00 87.38 94 ALA A O 1
ATOM 730 N N . ILE A 1 95 ? -1.737 1.154 9.515 1.00 87.38 95 ILE A N 1
ATOM 731 C CA . ILE A 1 95 ? -0.411 0.674 9.134 1.00 87.38 95 ILE A CA 1
ATOM 732 C C . ILE A 1 95 ? -0.284 0.897 7.639 1.00 87.38 95 ILE A C 1
ATOM 734 O O . ILE A 1 95 ? -1.124 0.419 6.877 1.00 87.38 95 ILE A O 1
ATOM 738 N N . GLU A 1 96 ? 0.754 1.612 7.239 1.00 87.88 96 GLU A N 1
ATOM 739 C CA . GLU A 1 96 ? 1.121 1.791 5.843 1.00 87.88 96 GLU A CA 1
ATOM 740 C C . GLU A 1 96 ? 2.369 0.975 5.539 1.00 87.88 96 GLU A C 1
ATOM 742 O O . GLU A 1 96 ? 3.358 1.073 6.265 1.00 87.88 96 GLU A O 1
ATOM 747 N N . CYS A 1 97 ? 2.310 0.169 4.485 1.00 85.94 97 CYS A N 1
ATOM 748 C CA . CYS A 1 97 ? 3.351 -0.771 4.119 1.00 85.94 97 CYS A CA 1
ATOM 749 C C . CYS A 1 97 ? 3.706 -0.668 2.653 1.00 85.94 97 CYS A C 1
ATOM 751 O O . CYS A 1 97 ? 2.844 -0.799 1.794 1.00 85.94 97 CYS A O 1
ATOM 753 N N . TYR A 1 98 ? 4.984 -0.464 2.379 1.00 86.06 98 TYR A N 1
ATOM 754 C CA . TYR A 1 98 ? 5.497 -0.232 1.043 1.00 86.06 98 TYR A CA 1
ATOM 755 C C . TYR A 1 98 ? 6.031 -1.525 0.441 1.00 86.06 98 TYR A C 1
ATOM 757 O O . TYR A 1 98 ? 6.733 -2.281 1.110 1.00 86.06 98 TYR A O 1
ATOM 765 N N . CYS A 1 99 ? 5.727 -1.757 -0.830 1.00 80.12 99 CYS A N 1
ATOM 766 C CA . CYS A 1 99 ? 6.253 -2.867 -1.607 1.00 80.12 99 CYS A CA 1
ATOM 767 C C . CYS A 1 99 ? 6.701 -2.398 -2.982 1.00 80.12 99 CYS A C 1
ATOM 769 O O . CYS A 1 99 ? 6.094 -1.531 -3.617 1.00 80.12 99 CYS A O 1
ATOM 771 N N . LYS A 1 100 ? 7.770 -3.009 -3.468 1.00 76.31 100 LYS A N 1
ATOM 772 C CA . LYS A 1 100 ? 8.168 -2.904 -4.865 1.00 76.31 100 LYS A CA 1
ATOM 773 C C . LYS A 1 100 ? 7.482 -4.001 -5.670 1.00 76.31 100 LYS A C 1
ATOM 775 O O . LYS A 1 100 ? 7.092 -5.036 -5.144 1.00 76.31 100 LYS A O 1
ATOM 780 N N . GLU A 1 101 ? 7.351 -3.758 -6.968 1.00 71.31 101 GLU A N 1
ATOM 781 C CA . GLU A 1 101 ? 6.820 -4.727 -7.934 1.00 71.31 101 GLU A CA 1
ATOM 782 C C . GLU A 1 101 ? 5.405 -5.232 -7.565 1.00 71.31 101 GLU A C 1
ATOM 784 O O . GLU A 1 101 ? 4.605 -4.503 -6.982 1.00 71.31 101 GLU A O 1
ATOM 789 N N . GLY A 1 102 ? 5.066 -6.466 -7.947 1.00 65.50 102 GLY A N 1
ATOM 790 C CA . GLY A 1 102 ? 3.738 -7.046 -7.747 1.00 65.50 102 GLY A CA 1
ATOM 791 C C . GLY A 1 102 ? 3.410 -7.468 -6.312 1.00 65.50 102 GLY A C 1
ATOM 792 O O . GLY A 1 102 ? 2.277 -7.873 -6.063 1.00 65.50 102 GLY A O 1
ATOM 793 N N . TYR A 1 103 ? 4.348 -7.369 -5.362 1.00 68.94 103 TYR A N 1
ATOM 794 C CA . TYR A 1 103 ? 4.177 -7.910 -4.004 1.00 68.94 103 TYR A CA 1
ATOM 795 C C . TYR A 1 103 ? 3.046 -7.236 -3.212 1.00 68.94 103 TYR A C 1
ATOM 797 O O . TYR A 1 103 ? 2.398 -7.879 -2.388 1.00 68.94 103 TYR A O 1
ATOM 805 N N . CYS A 1 104 ? 2.732 -5.971 -3.511 1.00 72.38 104 CYS A N 1
ATOM 806 C CA . CYS A 1 104 ? 1.576 -5.281 -2.926 1.00 72.38 104 CYS A CA 1
ATOM 807 C C . CYS A 1 104 ? 0.224 -5.887 -3.328 1.00 72.38 104 CYS A C 1
ATOM 809 O O . CYS A 1 104 ? -0.772 -5.649 -2.648 1.00 72.38 104 CYS A O 1
ATOM 811 N N . ASN A 1 105 ? 0.182 -6.651 -4.420 1.00 67.06 105 ASN A N 1
ATOM 812 C CA . ASN A 1 105 ? -1.050 -7.142 -5.031 1.00 67.06 105 ASN A CA 1
ATOM 813 C C . ASN A 1 105 ? -1.380 -8.589 -4.628 1.00 67.06 105 ASN A C 1
ATOM 815 O O . ASN A 1 105 ? -2.545 -8.978 -4.658 1.00 67.06 105 ASN A O 1
ATOM 819 N N . GLU A 1 106 ? -0.365 -9.378 -4.270 1.00 64.81 106 GLU A N 1
ATOM 820 C CA . GLU A 1 106 ? -0.485 -10.821 -4.007 1.00 64.81 106 GLU A CA 1
ATOM 821 C C . GLU A 1 106 ? -0.294 -11.186 -2.536 1.00 64.81 106 GLU A C 1
ATOM 823 O O . GLU A 1 106 ? -0.528 -12.320 -2.167 1.00 64.81 106 GLU A O 1
ATOM 828 N N . ASP A 1 107 ? 0.153 -10.286 -1.657 1.00 64.12 107 ASP A N 1
ATOM 829 C CA . ASP A 1 107 ? 0.303 -10.705 -0.260 1.00 64.12 107 ASP A CA 1
ATOM 830 C C . ASP A 1 107 ? 0.255 -9.566 0.746 1.00 64.12 107 ASP A C 1
ATOM 832 O O . ASP A 1 107 ? 0.945 -9.634 1.752 1.00 64.12 107 ASP A O 1
ATOM 836 N N . LEU A 1 108 ? -0.505 -8.494 0.465 1.00 62.72 108 LEU A N 1
ATOM 837 C CA . LEU A 1 108 ? -0.815 -7.354 1.354 1.00 62.72 108 LEU A CA 1
ATOM 838 C C . LEU A 1 108 ? 0.309 -6.916 2.330 1.00 62.72 108 LEU A C 1
ATOM 840 O O . LEU A 1 108 ? 0.036 -6.423 3.425 1.00 62.72 108 LEU A O 1
ATOM 844 N N . CYS A 1 109 ? 1.580 -7.091 1.967 1.00 62.50 109 CYS A N 1
ATOM 845 C CA . CYS A 1 109 ? 2.688 -7.042 2.916 1.00 62.50 109 CYS A CA 1
ATOM 846 C C . CYS A 1 109 ? 2.444 -7.842 4.227 1.00 62.50 109 CYS A C 1
ATOM 848 O O . CYS A 1 109 ? 2.636 -7.322 5.325 1.00 62.50 109 CYS A O 1
ATOM 850 N N . GLN A 1 110 ? 2.071 -9.127 4.173 1.00 51.66 110 GLN A N 1
ATOM 851 C CA . GLN A 1 110 ? 1.926 -9.996 5.358 1.00 51.66 110 GLN A CA 1
ATOM 852 C C . GLN A 1 110 ? 3.219 -10.068 6.193 1.00 51.66 110 GLN A C 1
ATOM 854 O O . GLN A 1 110 ? 3.191 -10.166 7.424 1.00 51.66 110 GLN A O 1
ATOM 859 N N . HIS A 1 111 ? 4.378 -9.921 5.548 1.00 50.78 111 HIS A N 1
ATOM 860 C CA . HIS A 1 111 ? 5.680 -9.783 6.214 1.00 50.78 111 HIS A CA 1
ATOM 861 C C . HIS A 1 111 ? 5.735 -8.596 7.181 1.00 50.78 111 HIS A C 1
ATOM 863 O O . HIS A 1 111 ? 6.519 -8.581 8.132 1.00 50.78 111 HIS A O 1
ATOM 869 N N . CYS A 1 112 ? 4.867 -7.622 6.978 1.00 49.34 112 CYS A N 1
ATOM 870 C CA . CYS A 1 112 ? 4.825 -6.399 7.735 1.00 49.34 112 CYS A CA 1
ATOM 871 C C . CYS A 1 112 ? 3.784 -6.399 8.849 1.00 49.34 112 CYS A C 1
ATOM 873 O O . CYS A 1 112 ? 3.959 -5.696 9.844 1.00 49.34 112 CYS A O 1
ATOM 875 N N . THR A 1 113 ? 2.766 -7.261 8.770 1.00 46.00 113 THR A N 1
ATOM 876 C CA . THR A 1 113 ? 2.001 -7.632 9.968 1.00 46.00 113 THR A CA 1
ATOM 877 C C . THR A 1 113 ? 2.892 -8.276 11.029 1.00 46.00 113 THR A C 1
ATOM 879 O O . THR A 1 113 ? 2.633 -8.083 12.209 1.00 46.00 113 THR A O 1
ATOM 882 N N . THR A 1 114 ? 4.006 -8.919 10.651 1.00 44.72 114 THR A N 1
ATOM 883 C CA . THR A 1 114 ? 5.036 -9.381 11.603 1.00 44.72 114 THR A CA 1
ATOM 884 C C . THR A 1 114 ? 5.822 -8.250 12.275 1.00 44.72 114 THR A C 1
ATOM 886 O O . THR A 1 114 ? 6.415 -8.478 13.327 1.00 44.72 114 THR A O 1
ATOM 889 N N . ALA A 1 115 ? 5.821 -7.030 11.721 1.00 43.41 115 ALA A N 1
ATOM 890 C CA . ALA A 1 115 ? 6.392 -5.860 12.392 1.00 43.41 115 ALA A CA 1
ATOM 891 C C . ALA A 1 115 ? 5.473 -5.332 13.512 1.00 43.41 115 ALA A C 1
ATOM 893 O O . ALA A 1 115 ? 5.946 -4.674 14.438 1.00 43.41 115 ALA A O 1
ATOM 894 N N . LYS A 1 116 ? 4.181 -5.701 13.506 1.00 43.12 116 LYS A N 1
ATOM 895 C CA . LYS A 1 116 ? 3.342 -5.670 14.709 1.00 43.12 116 LYS A CA 1
ATOM 896 C C . LYS A 1 116 ? 3.509 -6.988 15.458 1.00 43.12 116 LYS A C 1
ATOM 898 O O . LYS A 1 116 ? 2.839 -7.954 15.139 1.00 43.12 116 LYS A O 1
ATOM 903 N N . LEU A 1 117 ? 4.390 -6.995 16.461 1.00 40.69 117 LEU A N 1
ATOM 904 C CA . LEU A 1 117 ? 4.205 -7.667 17.765 1.00 40.69 117 LEU A CA 1
ATOM 905 C C . LEU A 1 117 ? 5.429 -7.534 18.703 1.00 40.69 117 LEU A C 1
ATOM 907 O O . LEU A 1 117 ? 5.474 -8.220 19.722 1.00 40.69 117 LEU A O 1
ATOM 911 N N . SER A 1 118 ? 6.397 -6.651 18.437 1.00 31.42 118 SER A N 1
ATOM 912 C CA . SER A 1 118 ? 7.353 -6.260 19.484 1.00 31.42 118 SER A CA 1
ATOM 913 C C . SER A 1 118 ? 6.922 -4.920 20.092 1.00 31.42 118 SER A C 1
ATOM 915 O O . SER A 1 118 ? 6.819 -3.953 19.337 1.00 31.42 118 SER A O 1
ATOM 917 N N . PRO A 1 119 ? 6.598 -4.882 21.399 1.00 41.84 119 PRO A N 1
ATOM 918 C CA . PRO A 1 119 ? 6.221 -3.660 22.110 1.00 41.84 119 PRO A CA 1
ATOM 919 C C . PRO A 1 119 ? 7.347 -2.622 22.163 1.00 41.84 119 PRO A C 1
ATOM 921 O O . PRO A 1 119 ? 8.531 -3.011 22.033 1.00 41.84 119 PRO A O 1
#

Secondary structure (DSSP, 8-state):
----SSSSSSSSS-----------EEEEESS--TTS-B-TTTTPSSP--EEE----STT-EEEEEEE-SSS--EEEEEESS-PPTT-EEE-SSEEEEEE-TTHHHHSTTHHHHTTTT--

Organism: Meganyctiphanes norvegica (NCBI:txid48144)

Foldseek 3Di:
DDPDDDPDPPDPPPPPPPPPQFWKWAWAKCDDDPPPRHDVCAPPAQADPHIDPPDDDCQKWKKWKQFPQPPRMITIDIDSRSDDAQDWDDPVGIIMGIHTHNCCRHPVSPVNVVVPDDD

Radius of gyration: 20.79 Å; chains: 1; bounding box: 67×39×54 Å

pLDDT: mean 71.41, std 15.36, range [31.42, 90.88]